Protein AF-U3A7B9-F1 (afdb_monomer_lite)

Secondary structure (DSSP, 8-state):
--SSSTTSSS---PPPPPPHHHHHHTT---SSSSHHHHHHHHHHHHHHHHHHHHHHHHHHHHHHHS-HHHHHHHHHTS-HHHHHHHHHHHHHHHT-HHHHHHHHHHHHHHHHHHHHHHHHHHHHHHHHTSPP-PPPTT--

Radius of gyration: 29.09 Å; chains: 1; bounding box: 86×38×89 Å

Structure (mmCIF, N/CA/C/O backbone):
data_AF-U3A7B9-F1
#
_entry.id   AF-U3A7B9-F1
#
loop_
_atom_site.group_PDB
_atom_site.id
_atom_site.type_symbol
_atom_site.label_atom_id
_atom_site.label_alt_id
_atom_site.label_comp_id
_atom_site.label_asym_id
_atom_site.label_entity_id
_atom_site.label_seq_id
_atom_site.pdbx_PDB_ins_code
_atom_site.Cartn_x
_atom_site.Cartn_y
_atom_site.Cartn_z
_atom_site.occupancy
_atom_site.B_iso_or_equiv
_atom_site.auth_seq_id
_atom_site.auth_comp_id
_atom_site.auth_asym_id
_atom_site.auth_atom_id
_atom_site.pdbx_PDB_model_num
ATOM 1 N N . MET A 1 1 ? 56.466 0.259 -16.975 1.00 48.75 1 MET A N 1
ATOM 2 C CA . MET A 1 1 ? 55.718 -0.935 -16.515 1.00 48.75 1 MET A CA 1
ATOM 3 C C . MET A 1 1 ? 54.436 -0.608 -15.716 1.00 48.75 1 MET A C 1
ATOM 5 O O . MET A 1 1 ? 54.009 -1.424 -14.917 1.00 48.75 1 MET A O 1
ATOM 9 N N . VAL A 1 2 ? 53.765 0.542 -15.940 1.00 52.97 2 VAL A N 1
ATOM 10 C CA . VAL A 1 2 ? 52.591 0.974 -15.125 1.00 52.97 2 VAL A CA 1
ATOM 11 C C . VAL A 1 2 ? 51.292 1.151 -15.944 1.00 52.97 2 VAL A C 1
ATOM 13 O O . VAL A 1 2 ? 50.208 1.288 -15.389 1.00 52.97 2 VAL A O 1
ATOM 16 N N . LYS A 1 3 ? 51.333 1.052 -17.282 1.00 48.12 3 LYS A N 1
ATOM 17 C CA . LYS A 1 3 ? 50.125 1.150 -18.136 1.00 48.12 3 LYS A CA 1
ATOM 18 C C . LYS A 1 3 ? 49.358 -0.172 -18.322 1.00 48.12 3 LYS A C 1
ATOM 20 O O . LYS A 1 3 ? 48.227 -0.144 -18.798 1.00 48.12 3 LYS A O 1
ATOM 25 N N . ALA A 1 4 ? 49.931 -1.312 -17.928 1.00 54.56 4 ALA A N 1
ATOM 26 C CA . ALA A 1 4 ? 49.379 -2.636 -18.236 1.00 54.56 4 ALA A CA 1
ATOM 27 C C . ALA A 1 4 ? 48.332 -3.155 -17.228 1.00 54.56 4 ALA A C 1
ATOM 29 O O . ALA A 1 4 ? 47.539 -4.024 -17.571 1.00 54.56 4 ALA A O 1
ATOM 30 N N . VAL A 1 5 ? 48.259 -2.598 -16.014 1.00 51.75 5 VAL A N 1
ATOM 31 C CA . VAL A 1 5 ? 47.359 -3.111 -14.955 1.00 51.75 5 VAL A CA 1
ATOM 32 C C . VAL A 1 5 ? 45.990 -2.409 -14.947 1.00 51.75 5 VAL A C 1
ATOM 34 O O . VAL A 1 5 ? 45.021 -2.912 -14.386 1.00 51.75 5 VAL A O 1
ATOM 37 N N . ARG A 1 6 ? 45.837 -1.278 -15.649 1.00 50.41 6 ARG A N 1
ATOM 38 C CA . ARG A 1 6 ? 44.606 -0.462 -15.604 1.00 50.41 6 ARG A CA 1
ATOM 39 C C . ARG A 1 6 ? 43.531 -0.828 -16.639 1.00 50.41 6 ARG A C 1
ATOM 41 O O . ARG A 1 6 ? 42.503 -0.160 -16.697 1.00 50.41 6 ARG A O 1
ATOM 48 N N . LYS A 1 7 ? 43.740 -1.870 -17.456 1.00 48.59 7 LYS A N 1
ATOM 49 C CA . LYS A 1 7 ? 42.860 -2.219 -18.594 1.00 48.59 7 LYS A CA 1
ATOM 50 C C . LYS A 1 7 ? 42.188 -3.597 -18.498 1.00 48.59 7 LYS A C 1
ATOM 52 O O . LYS A 1 7 ? 41.691 -4.088 -19.504 1.00 48.59 7 LYS A O 1
ATOM 57 N N . SER A 1 8 ? 42.165 -4.226 -17.321 1.00 49.00 8 SER A N 1
ATOM 58 C CA . SER A 1 8 ? 41.583 -5.573 -17.139 1.00 49.00 8 SER A CA 1
ATOM 59 C C . SER A 1 8 ? 40.205 -5.579 -16.447 1.00 49.00 8 SER A C 1
ATOM 61 O O . SER A 1 8 ? 39.467 -6.556 -16.539 1.00 49.00 8 SER A O 1
ATOM 63 N N . LEU A 1 9 ? 39.772 -4.458 -15.856 1.00 57.19 9 LEU A N 1
ATOM 64 C CA . LEU A 1 9 ? 38.501 -4.386 -15.113 1.00 57.19 9 LEU A CA 1
ATOM 65 C C . LEU A 1 9 ? 37.299 -3.882 -15.931 1.00 57.19 9 LEU A C 1
ATOM 67 O O . LEU A 1 9 ? 36.210 -3.694 -15.391 1.00 57.19 9 LEU A O 1
ATOM 71 N N . ILE A 1 10 ? 37.458 -3.672 -17.240 1.00 57.16 10 ILE A N 1
ATOM 72 C CA . ILE A 1 10 ? 36.414 -3.092 -18.090 1.00 57.16 10 ILE A CA 1
ATOM 73 C C . ILE A 1 10 ? 35.920 -4.142 -19.090 1.00 57.16 10 ILE A C 1
ATOM 75 O O . ILE A 1 10 ? 36.644 -4.542 -19.995 1.00 57.16 10 ILE A O 1
ATOM 79 N N . ARG A 1 11 ? 34.634 -4.497 -18.935 1.00 55.75 11 ARG A N 1
ATOM 80 C CA . ARG A 1 11 ? 33.781 -5.388 -19.755 1.00 55.75 11 ARG A CA 1
ATOM 81 C C . ARG A 1 11 ? 33.702 -6.851 -19.314 1.00 55.75 11 ARG A C 1
ATOM 83 O O . ARG A 1 11 ? 33.968 -7.771 -20.083 1.00 55.75 11 ARG A O 1
ATOM 90 N N . LYS A 1 12 ? 33.070 -7.074 -18.157 1.00 57.44 12 LYS A N 1
ATOM 91 C CA . LYS A 1 12 ? 32.181 -8.236 -18.002 1.00 57.44 12 LYS A CA 1
ATOM 92 C C . LYS A 1 12 ? 31.071 -8.089 -19.054 1.00 57.44 12 LYS A C 1
ATOM 94 O O . LYS A 1 12 ? 30.110 -7.353 -18.840 1.00 57.44 12 LYS A O 1
ATOM 99 N N . ARG A 1 13 ? 31.259 -8.683 -20.241 1.00 57.81 13 ARG A N 1
ATOM 100 C CA . ARG A 1 13 ? 30.262 -8.719 -21.322 1.00 57.81 13 ARG A CA 1
ATOM 101 C C . ARG A 1 13 ? 28.970 -9.294 -20.738 1.00 57.81 13 ARG A C 1
ATOM 103 O O . ARG A 1 13 ? 28.869 -10.501 -20.529 1.00 57.81 13 ARG A O 1
ATOM 110 N N . ARG A 1 14 ? 27.991 -8.437 -20.433 1.00 63.81 14 ARG A N 1
ATOM 111 C CA . ARG A 1 14 ? 26.618 -8.890 -20.198 1.00 63.81 14 ARG A CA 1
ATOM 112 C C . ARG A 1 14 ? 26.200 -9.577 -21.494 1.00 63.81 14 ARG A C 1
ATOM 114 O O . ARG A 1 14 ? 26.253 -8.953 -22.552 1.00 63.81 14 ARG A O 1
ATOM 121 N N . LYS A 1 15 ? 25.909 -10.879 -21.431 1.00 65.25 15 LYS A N 1
ATOM 122 C CA . LYS A 1 15 ? 25.397 -11.612 -22.593 1.00 65.25 15 LYS A CA 1
ATOM 123 C C . LYS A 1 15 ? 24.145 -10.865 -23.081 1.00 65.25 15 LYS A C 1
ATOM 125 O O . LYS A 1 15 ? 23.364 -10.437 -22.226 1.00 65.25 15 LYS A O 1
ATOM 130 N N . PRO A 1 16 ? 23.984 -10.647 -24.397 1.00 66.75 16 PRO A N 1
ATOM 131 C CA . PRO A 1 16 ? 22.795 -9.985 -24.913 1.00 66.75 16 PRO A CA 1
ATOM 132 C C . PRO A 1 16 ? 21.546 -10.755 -24.456 1.00 66.75 16 PRO A C 1
ATOM 134 O O . PRO A 1 16 ? 21.627 -11.977 -24.274 1.00 66.75 16 PRO A O 1
ATOM 137 N N . PRO A 1 17 ? 20.424 -10.056 -24.210 1.00 67.62 17 PRO A N 1
ATOM 138 C CA . PRO A 1 17 ? 19.197 -10.702 -23.770 1.00 67.62 17 PRO A CA 1
ATOM 139 C C . PRO A 1 17 ? 18.822 -11.820 -24.756 1.00 67.62 17 PRO A C 1
ATOM 141 O O . PRO A 1 17 ? 18.973 -11.636 -25.969 1.00 67.62 17 PRO A O 1
ATOM 144 N N . PRO A 1 18 ? 18.393 -12.993 -24.257 1.00 68.75 18 PRO A N 1
ATOM 145 C CA . PRO A 1 18 ? 17.996 -14.093 -25.122 1.00 68.75 18 PRO A CA 1
ATOM 146 C C . PRO A 1 18 ? 16.869 -13.627 -26.042 1.00 68.75 18 PRO A C 1
ATOM 148 O O . PRO A 1 18 ? 15.937 -12.948 -25.611 1.00 68.75 18 PRO A O 1
ATOM 151 N N . THR A 1 19 ? 16.955 -13.991 -27.317 1.00 71.81 19 THR A N 1
ATOM 152 C CA . THR A 1 19 ? 15.894 -13.683 -28.278 1.00 71.81 19 THR A CA 1
ATOM 153 C C . THR A 1 19 ? 14.605 -14.413 -27.903 1.00 71.81 19 THR A C 1
ATOM 155 O O . THR A 1 19 ? 14.643 -15.473 -27.276 1.00 71.81 19 THR A O 1
ATOM 158 N N . ALA A 1 20 ? 13.460 -13.884 -28.337 1.00 65.38 20 ALA A N 1
ATOM 159 C CA . ALA A 1 20 ? 12.133 -14.487 -28.165 1.00 65.38 20 ALA A CA 1
ATOM 160 C C . ALA A 1 20 ? 12.120 -16.008 -28.416 1.00 65.38 20 ALA A C 1
ATOM 162 O O . ALA A 1 20 ? 11.623 -16.797 -27.615 1.00 65.38 20 ALA A O 1
ATOM 163 N N . ARG A 1 21 ? 12.781 -16.434 -29.498 1.00 63.16 21 ARG A N 1
ATOM 164 C CA . ARG A 1 21 ? 12.911 -17.841 -29.899 1.00 63.16 21 ARG A CA 1
ATOM 165 C C . ARG A 1 21 ? 13.736 -18.681 -28.912 1.00 63.16 21 ARG A C 1
ATOM 167 O O . ARG A 1 21 ? 13.453 -19.860 -28.732 1.00 63.16 21 ARG A O 1
ATOM 174 N N . GLN A 1 22 ? 14.753 -18.101 -28.274 1.00 68.44 22 GLN A N 1
ATOM 175 C CA . GLN A 1 22 ? 15.571 -18.766 -27.249 1.00 68.44 22 GLN A CA 1
ATOM 176 C C . GLN A 1 22 ? 14.855 -18.839 -25.894 1.00 68.44 22 GLN A C 1
ATOM 178 O O . GLN A 1 22 ? 15.016 -19.830 -25.185 1.00 68.44 22 GLN A O 1
ATOM 183 N N . ALA A 1 23 ? 14.061 -17.822 -25.547 1.00 66.06 23 ALA A N 1
ATOM 184 C CA . ALA 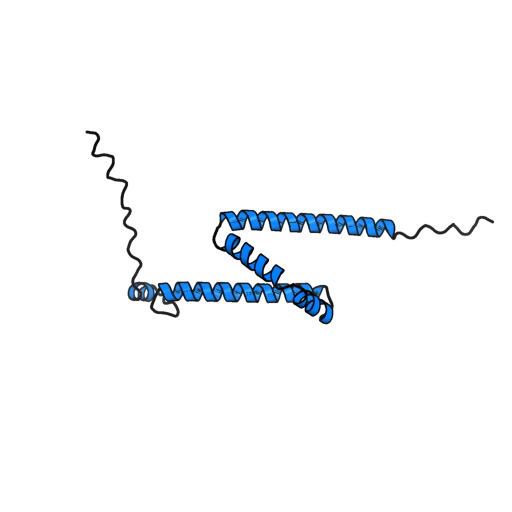A 1 23 ? 13.206 -17.836 -24.359 1.00 66.06 23 ALA A CA 1
ATOM 185 C C . ALA A 1 23 ? 12.094 -18.894 -24.486 1.00 66.06 23 ALA A C 1
ATOM 187 O O . ALA A 1 23 ? 11.924 -19.714 -23.583 1.00 66.06 23 ALA A O 1
ATOM 188 N N . ALA A 1 24 ? 11.447 -18.969 -25.655 1.00 61.88 24 ALA A N 1
ATOM 189 C CA . ALA A 1 24 ? 10.452 -19.993 -25.972 1.00 61.88 24 ALA A CA 1
ATOM 190 C C . ALA A 1 24 ? 11.035 -21.419 -25.924 1.00 61.88 24 ALA A C 1
ATOM 192 O O . ALA A 1 24 ? 10.429 -22.309 -25.336 1.00 61.88 24 ALA A O 1
ATOM 193 N N . LYS A 1 25 ? 12.255 -21.640 -26.445 1.00 63.03 25 LYS A N 1
ATOM 194 C CA . LYS A 1 25 ? 12.956 -22.939 -26.341 1.00 63.03 25 LYS A CA 1
ATOM 195 C C . LYS A 1 25 ? 13.267 -23.368 -24.902 1.00 63.03 25 LYS A C 1
ATOM 197 O O . LYS A 1 25 ? 13.434 -24.555 -24.655 1.00 63.03 25 LYS A O 1
ATOM 202 N N . LYS A 1 26 ? 13.365 -22.424 -23.963 1.00 66.25 26 LYS A N 1
ATOM 203 C CA . LYS A 1 26 ? 13.550 -22.697 -22.529 1.00 66.25 26 LYS A CA 1
ATOM 204 C C . LYS A 1 26 ? 12.226 -22.883 -21.776 1.00 66.25 26 LYS A C 1
ATOM 206 O O . LYS A 1 26 ? 12.248 -22.954 -20.553 1.00 66.25 26 LYS A O 1
ATOM 211 N N . GLY A 1 27 ? 11.091 -22.926 -22.480 1.00 58.06 27 GLY A N 1
ATOM 212 C CA . GLY A 1 27 ? 9.761 -23.054 -21.877 1.00 58.06 27 GLY A CA 1
ATOM 213 C C . GLY A 1 27 ? 9.250 -21.773 -21.211 1.00 58.06 27 GLY A C 1
ATOM 214 O O . GLY A 1 27 ? 8.203 -21.793 -20.577 1.00 58.06 27 GLY A O 1
ATOM 215 N N . ILE A 1 28 ? 9.958 -20.649 -21.361 1.00 58.72 28 ILE A N 1
ATOM 216 C CA . ILE A 1 28 ? 9.565 -19.349 -20.806 1.00 58.72 28 ILE A CA 1
ATOM 217 C C . ILE A 1 28 ? 8.928 -18.540 -21.940 1.00 58.72 28 ILE A C 1
ATOM 219 O O . ILE A 1 28 ? 9.468 -17.533 -22.399 1.00 58.72 28 ILE A O 1
ATOM 223 N N . ALA A 1 29 ? 7.812 -19.039 -22.466 1.00 59.94 29 ALA A N 1
ATOM 224 C CA . ALA A 1 29 ? 6.965 -18.263 -23.359 1.00 59.94 29 ALA A CA 1
ATOM 225 C C . ALA A 1 29 ? 5.947 -17.516 -22.492 1.00 59.94 29 ALA A C 1
ATOM 227 O O . ALA A 1 29 ? 5.081 -18.127 -21.872 1.00 59.94 29 ALA A O 1
ATOM 228 N N . GLY A 1 30 ? 6.093 -16.195 -22.396 1.00 70.38 30 GLY A N 1
ATOM 229 C CA . GLY A 1 30 ? 5.020 -15.356 -21.879 1.00 70.38 30 GLY A CA 1
ATOM 230 C C . GLY A 1 30 ? 3.898 -15.206 -22.917 1.00 70.38 30 GLY A C 1
ATOM 231 O O . GLY A 1 30 ? 4.046 -15.650 -24.055 1.00 70.38 30 GLY A O 1
ATOM 232 N N . PRO A 1 31 ? 2.778 -14.574 -22.545 1.00 77.75 31 PRO A N 1
ATOM 233 C CA . PRO A 1 31 ? 1.623 -14.356 -23.427 1.00 77.75 31 PRO A CA 1
ATOM 234 C C . PRO A 1 31 ? 1.950 -13.621 -24.742 1.00 77.75 31 PRO A C 1
ATOM 236 O O . PRO A 1 31 ? 1.215 -13.766 -25.712 1.00 77.75 31 PRO A O 1
ATOM 239 N N . SER A 1 32 ? 3.045 -12.856 -24.797 1.00 77.19 32 SER A N 1
ATOM 240 C CA . SER A 1 32 ? 3.603 -12.277 -26.022 1.00 77.19 32 SER A CA 1
ATOM 241 C C . SER A 1 32 ? 4.942 -12.925 -26.380 1.00 77.19 32 SER A C 1
ATOM 243 O O . SER A 1 32 ? 5.738 -13.302 -25.518 1.00 77.19 32 SER A O 1
ATOM 245 N N . THR A 1 33 ? 5.239 -13.009 -27.675 1.00 77.69 33 THR A N 1
ATOM 246 C CA . THR A 1 33 ? 6.558 -13.431 -28.162 1.00 77.69 33 THR A CA 1
ATOM 247 C C . THR A 1 33 ? 7.645 -12.404 -27.856 1.00 77.69 33 THR A C 1
ATOM 249 O O . THR A 1 33 ? 8.818 -12.761 -27.804 1.00 77.69 33 THR A O 1
ATOM 252 N N . ASP A 1 34 ? 7.286 -11.137 -27.645 1.00 79.38 34 ASP A N 1
ATOM 253 C CA . ASP A 1 34 ? 8.242 -10.099 -27.276 1.00 79.38 34 ASP A CA 1
ATOM 254 C C . ASP A 1 34 ? 8.485 -10.077 -25.750 1.00 79.38 34 ASP A C 1
ATOM 256 O O . ASP A 1 34 ? 7.549 -9.851 -24.971 1.00 79.38 34 ASP A O 1
ATOM 260 N N . PRO A 1 35 ? 9.736 -10.279 -25.286 1.00 79.12 35 PRO A N 1
ATOM 261 C CA . PRO A 1 35 ? 10.061 -10.229 -23.865 1.00 79.12 35 PRO A CA 1
ATOM 262 C C . PRO A 1 35 ? 9.764 -8.870 -23.217 1.00 79.12 35 PRO A C 1
ATOM 264 O O . PRO A 1 35 ? 9.388 -8.847 -22.045 1.00 79.12 35 PRO A O 1
ATOM 267 N N . ALA A 1 36 ? 9.897 -7.748 -23.935 1.00 79.56 36 ALA A N 1
ATOM 268 C CA . ALA A 1 36 ? 9.604 -6.430 -23.367 1.00 79.56 36 ALA A CA 1
ATOM 269 C C . ALA A 1 36 ? 8.101 -6.267 -23.084 1.00 79.56 36 ALA A C 1
ATOM 271 O O . ALA A 1 36 ? 7.710 -5.828 -22.000 1.00 79.56 36 ALA A O 1
ATOM 272 N N . THR A 1 37 ? 7.261 -6.717 -24.016 1.00 82.50 37 THR A N 1
ATOM 273 C CA . THR A 1 37 ? 5.802 -6.753 -23.859 1.00 82.50 37 THR A CA 1
ATOM 274 C C . THR A 1 37 ? 5.363 -7.645 -22.694 1.00 82.50 37 THR A C 1
ATOM 276 O O . THR A 1 37 ? 4.480 -7.260 -21.930 1.00 82.50 37 THR A O 1
ATOM 279 N N . ASN A 1 38 ? 6.002 -8.802 -22.492 1.00 81.19 38 ASN A N 1
ATOM 280 C CA . ASN A 1 38 ? 5.705 -9.666 -21.343 1.00 81.19 38 ASN A CA 1
ATOM 281 C C . ASN A 1 38 ? 5.973 -8.968 -20.009 1.00 81.19 38 ASN A C 1
ATOM 283 O O . ASN A 1 38 ? 5.146 -9.047 -19.106 1.00 81.19 38 ASN A O 1
ATOM 287 N N . LEU A 1 39 ? 7.093 -8.249 -19.895 1.00 82.88 39 LEU A N 1
ATOM 288 C CA . LEU A 1 39 ? 7.411 -7.492 -18.684 1.00 82.88 39 LEU A CA 1
ATOM 289 C C . LEU A 1 39 ? 6.381 -6.388 -18.426 1.00 82.88 39 LEU A C 1
ATOM 291 O O . LEU A 1 39 ? 5.891 -6.259 -17.304 1.00 82.88 39 LEU A O 1
ATOM 295 N N . LEU A 1 40 ? 5.997 -5.648 -19.467 1.00 84.75 40 LEU A N 1
ATOM 296 C CA . LEU A 1 40 ? 4.960 -4.622 -19.375 1.00 84.75 40 LEU A CA 1
ATOM 297 C C . LEU A 1 40 ? 3.620 -5.214 -18.926 1.00 84.75 40 LEU A C 1
ATOM 299 O O . LEU A 1 40 ? 2.990 -4.690 -18.008 1.00 84.75 40 LEU A O 1
ATOM 303 N N . LEU A 1 41 ? 3.206 -6.333 -19.519 1.00 79.69 41 LEU A N 1
ATOM 304 C CA . LEU A 1 41 ? 1.956 -6.986 -19.154 1.00 79.69 41 LEU A CA 1
ATOM 305 C C . LEU A 1 41 ? 1.994 -7.497 -17.711 1.00 79.69 41 LEU A C 1
ATOM 307 O O . LEU A 1 41 ? 1.035 -7.292 -16.970 1.00 79.69 41 LEU A O 1
ATOM 311 N N . THR A 1 42 ? 3.107 -8.094 -17.277 1.00 86.06 42 THR A N 1
ATOM 312 C CA . THR A 1 42 ? 3.255 -8.531 -15.882 1.00 86.06 42 THR A CA 1
ATOM 313 C C . THR 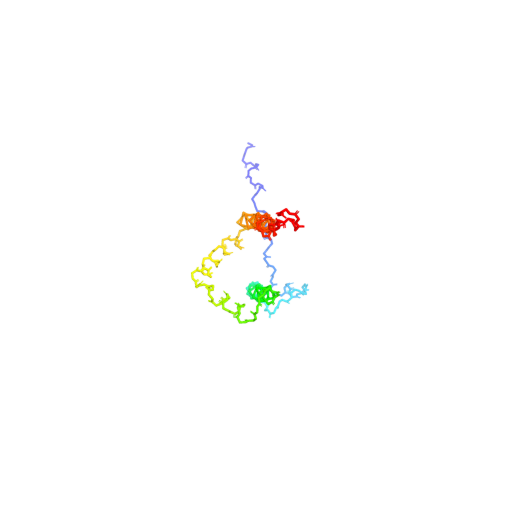A 1 42 ? 3.194 -7.366 -14.896 1.00 86.06 42 THR A C 1
ATOM 315 O O . THR A 1 42 ? 2.522 -7.487 -13.877 1.00 86.06 42 THR A O 1
ATOM 318 N N . ASP A 1 43 ? 3.810 -6.218 -15.198 1.00 84.56 43 ASP A N 1
ATOM 319 C CA . ASP A 1 43 ? 3.741 -5.025 -14.341 1.00 84.56 43 ASP A CA 1
ATOM 320 C C . ASP A 1 43 ? 2.306 -4.480 -14.254 1.00 84.56 43 ASP A C 1
ATOM 322 O O . ASP A 1 43 ? 1.823 -4.168 -13.165 1.00 84.56 43 ASP A O 1
ATOM 326 N N . ILE A 1 44 ? 1.576 -4.442 -15.373 1.00 84.00 44 ILE A N 1
ATOM 327 C CA . ILE A 1 44 ? 0.162 -4.034 -15.389 1.00 84.00 44 ILE A CA 1
ATOM 328 C C . ILE A 1 44 ? -0.691 -4.986 -14.548 1.00 84.00 44 ILE A C 1
ATOM 330 O O . ILE A 1 44 ? -1.475 -4.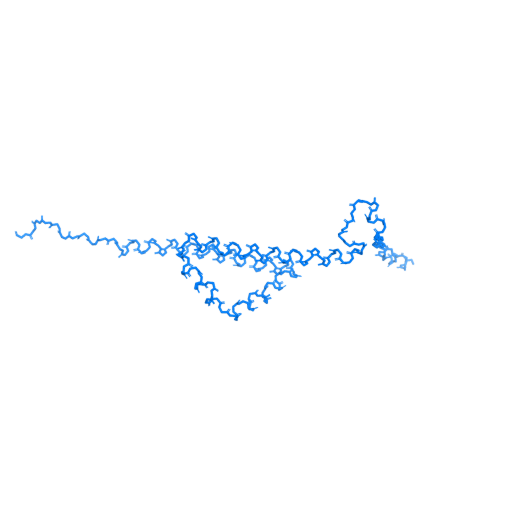528 -13.714 1.00 84.00 44 ILE A O 1
ATOM 334 N N . VAL A 1 45 ? -0.520 -6.297 -14.727 1.00 88.50 45 VAL A N 1
ATOM 335 C CA . VAL A 1 45 ? -1.254 -7.314 -13.964 1.00 88.50 45 VAL A CA 1
ATOM 336 C C . VAL A 1 45 ? -0.956 -7.186 -12.472 1.00 88.50 45 VAL A C 1
ATOM 338 O O . VAL A 1 45 ? -1.886 -7.149 -11.669 1.00 88.50 45 VAL A O 1
ATOM 341 N N . LEU A 1 46 ? 0.313 -7.045 -12.085 1.00 86.44 46 LEU A N 1
ATOM 342 C CA . LEU A 1 46 ? 0.713 -6.885 -10.686 1.00 86.44 46 LEU A CA 1
ATOM 343 C C . LEU A 1 46 ? 0.129 -5.612 -10.062 1.00 86.44 46 LEU A C 1
ATOM 345 O O . LEU A 1 46 ? -0.362 -5.643 -8.928 1.00 86.44 46 LEU A O 1
ATOM 349 N N . ARG A 1 47 ? 0.116 -4.496 -10.801 1.00 82.31 47 ARG A N 1
ATOM 350 C CA . ARG A 1 47 ? -0.520 -3.249 -10.348 1.00 82.31 47 ARG A CA 1
ATOM 351 C C . ARG A 1 47 ? -2.027 -3.412 -10.190 1.00 82.31 47 ARG A C 1
ATOM 353 O O . ARG A 1 47 ? -2.566 -3.014 -9.158 1.00 82.31 47 ARG A O 1
ATOM 360 N N . GLY A 1 48 ? -2.693 -4.030 -11.163 1.00 86.06 48 GLY A N 1
ATOM 361 C CA . GLY A 1 48 ? -4.126 -4.315 -11.105 1.00 86.06 48 GLY A CA 1
ATOM 362 C C . GLY A 1 48 ? -4.488 -5.205 -9.915 1.00 86.06 48 GLY A C 1
ATOM 363 O O . GLY A 1 48 ? -5.357 -4.854 -9.117 1.00 86.06 48 GLY A O 1
ATOM 364 N N . ALA A 1 49 ? -3.756 -6.306 -9.733 1.00 87.12 49 ALA A N 1
ATOM 365 C CA . ALA A 1 49 ? -3.947 -7.238 -8.627 1.00 87.12 49 ALA A CA 1
ATOM 366 C C . ALA A 1 49 ? -3.782 -6.552 -7.264 1.00 87.12 49 ALA A C 1
ATOM 368 O O . ALA A 1 49 ? -4.613 -6.728 -6.375 1.00 87.12 49 ALA A O 1
ATOM 369 N N . THR A 1 50 ? -2.760 -5.706 -7.112 1.00 85.25 50 THR A N 1
ATOM 370 C CA . THR A 1 50 ? -2.508 -4.972 -5.862 1.00 85.25 50 THR A CA 1
ATOM 371 C C . THR A 1 50 ? -3.643 -4.001 -5.528 1.00 85.25 50 THR A C 1
ATOM 373 O O . THR A 1 50 ? -4.070 -3.915 -4.375 1.00 85.25 50 THR A O 1
ATOM 376 N N . VAL A 1 51 ? -4.163 -3.274 -6.524 1.00 85.12 51 VAL A N 1
ATOM 377 C CA . VAL A 1 51 ? -5.289 -2.346 -6.327 1.00 85.12 51 VAL A CA 1
ATOM 378 C C . VAL A 1 51 ? -6.547 -3.104 -5.907 1.00 85.12 51 VAL A C 1
ATOM 380 O O . VAL A 1 51 ? -7.193 -2.711 -4.934 1.00 85.12 51 VAL A O 1
ATOM 383 N N . MET A 1 52 ? -6.859 -4.218 -6.574 1.00 85.94 52 MET A N 1
ATOM 384 C CA . MET A 1 52 ? -8.010 -5.050 -6.218 1.00 85.94 52 MET A CA 1
ATOM 385 C C . MET A 1 52 ? -7.877 -5.643 -4.813 1.00 85.94 52 MET A C 1
ATOM 387 O O . MET A 1 52 ? -8.806 -5.535 -4.013 1.00 85.94 52 MET A O 1
ATOM 391 N N . ALA A 1 53 ? -6.709 -6.193 -4.473 1.00 89.81 53 ALA A N 1
ATOM 392 C CA . ALA A 1 53 ? -6.441 -6.741 -3.146 1.00 89.81 53 ALA A CA 1
ATOM 393 C C . ALA A 1 53 ? -6.628 -5.684 -2.050 1.00 89.81 53 ALA A C 1
ATOM 395 O O . ALA A 1 53 ? -7.277 -5.940 -1.036 1.00 89.81 53 ALA A O 1
ATOM 396 N N . ARG A 1 54 ? -6.131 -4.460 -2.273 1.00 86.25 54 ARG A N 1
ATOM 397 C CA . ARG A 1 54 ? -6.337 -3.343 -1.346 1.00 86.25 54 ARG A CA 1
ATOM 398 C C . ARG A 1 54 ? -7.820 -3.045 -1.138 1.00 86.25 54 ARG A C 1
ATOM 400 O O . ARG A 1 54 ? -8.238 -2.886 0.004 1.00 86.25 54 ARG A O 1
ATOM 407 N N . MET A 1 55 ? -8.601 -2.951 -2.213 1.00 84.88 55 MET A N 1
ATOM 408 C CA . MET A 1 55 ? -10.038 -2.668 -2.119 1.00 84.88 55 MET A CA 1
ATOM 409 C C . MET A 1 55 ? -10.781 -3.774 -1.365 1.00 84.88 55 MET A C 1
ATOM 411 O O . MET A 1 55 ? -11.608 -3.475 -0.505 1.00 84.88 55 MET A O 1
ATOM 415 N N . ALA A 1 56 ? -10.440 -5.038 -1.627 1.00 86.12 56 ALA A N 1
ATOM 416 C CA . ALA A 1 56 ? -11.016 -6.182 -0.930 1.00 86.12 56 ALA A CA 1
ATOM 417 C C . ALA A 1 56 ? -10.699 -6.155 0.575 1.00 86.12 56 ALA A C 1
ATOM 419 O O . ALA A 1 56 ? -11.602 -6.314 1.395 1.00 86.12 56 ALA A O 1
ATOM 420 N N . ILE A 1 57 ? -9.443 -5.883 0.948 1.00 90.12 57 ILE A N 1
ATOM 421 C CA . ILE A 1 57 ? -9.022 -5.770 2.353 1.00 90.12 57 ILE A CA 1
ATOM 422 C C . ILE A 1 57 ? -9.714 -4.587 3.041 1.00 90.12 57 ILE A C 1
ATOM 424 O O . ILE A 1 57 ? -10.194 -4.732 4.164 1.00 90.12 57 ILE A O 1
ATOM 428 N N . GLU A 1 58 ? -9.788 -3.424 2.384 1.00 83.75 58 GLU A N 1
ATOM 429 C CA . GLU A 1 58 ? -10.478 -2.247 2.928 1.00 83.75 58 GLU A CA 1
ATOM 430 C C . GLU A 1 58 ? -11.955 -2.559 3.205 1.00 83.75 58 GLU A C 1
ATOM 432 O O . GLU A 1 58 ? -12.446 -2.275 4.298 1.00 83.75 58 GLU A O 1
ATOM 437 N N . GLN A 1 59 ? -12.645 -3.201 2.261 1.00 82.81 59 GLN A N 1
ATOM 438 C CA . GLN A 1 59 ? -14.050 -3.553 2.431 1.00 82.81 59 GLN A CA 1
ATOM 439 C C . GLN A 1 59 ? -14.253 -4.626 3.511 1.00 82.81 59 GLN A C 1
ATOM 441 O O . GLN A 1 59 ? -15.160 -4.494 4.329 1.00 82.81 59 GLN A O 1
ATOM 446 N N . ALA A 1 60 ? -13.397 -5.651 3.563 1.00 85.56 60 ALA A N 1
ATOM 447 C CA . ALA A 1 60 ? -13.467 -6.706 4.573 1.00 85.56 60 ALA A CA 1
ATOM 448 C C . ALA A 1 60 ? -13.273 -6.157 5.997 1.00 85.56 60 ALA A C 1
ATOM 450 O O . ALA A 1 60 ? -14.058 -6.463 6.894 1.00 85.56 60 ALA A O 1
ATOM 451 N N . LEU A 1 61 ? -12.272 -5.292 6.201 1.00 86.12 61 LEU A N 1
ATOM 452 C CA . LEU A 1 61 ? -12.004 -4.677 7.504 1.00 86.12 61 LEU A CA 1
ATOM 453 C C . LEU A 1 61 ? -13.127 -3.740 7.956 1.00 86.12 61 LEU A C 1
ATOM 455 O O . LEU A 1 61 ? -13.443 -3.694 9.146 1.00 86.12 61 LEU A O 1
ATOM 459 N N . LEU A 1 62 ? -13.720 -2.982 7.029 1.00 85.44 62 LEU A N 1
ATOM 460 C CA . LEU A 1 62 ? -14.824 -2.082 7.355 1.00 85.44 62 LEU A CA 1
ATOM 461 C C . LEU A 1 62 ? -16.107 -2.853 7.660 1.00 85.44 62 LEU A C 1
ATOM 463 O O . LEU A 1 62 ? -16.764 -2.534 8.645 1.00 85.44 62 LEU A O 1
ATOM 467 N N . ASN A 1 63 ? -16.420 -3.892 6.885 1.00 81.88 63 ASN A N 1
ATOM 468 C CA . ASN A 1 63 ? -17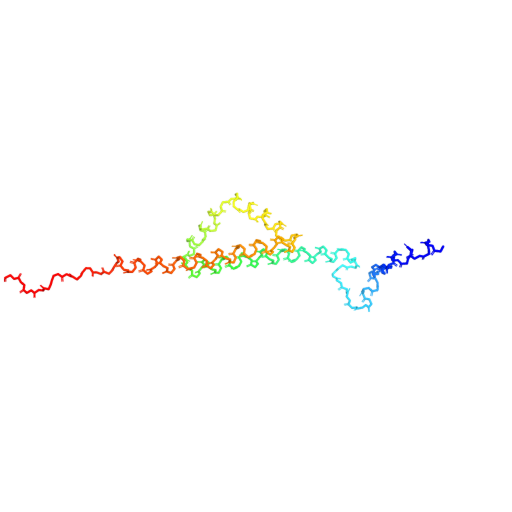.603 -4.723 7.110 1.00 81.88 63 ASN A CA 1
ATOM 469 C C . ASN A 1 63 ? -17.543 -5.496 8.442 1.00 81.88 63 ASN A C 1
ATOM 471 O O . ASN A 1 63 ? -18.585 -5.791 9.012 1.00 81.88 63 ASN A O 1
ATOM 475 N N . GLN A 1 64 ? -16.350 -5.817 8.959 1.00 86.56 64 GLN A N 1
ATOM 476 C CA . GLN A 1 64 ? -16.210 -6.488 10.259 1.00 86.56 64 GLN A CA 1
ATOM 477 C C . GLN A 1 64 ? -16.531 -5.564 11.449 1.00 86.56 64 GLN A C 1
ATOM 479 O O . GLN A 1 64 ? -16.873 -6.043 12.527 1.00 86.56 64 GLN A O 1
ATOM 484 N N . ARG A 1 65 ? -16.356 -4.245 11.294 1.00 83.06 65 ARG A N 1
ATOM 485 C CA . ARG A 1 65 ? -16.403 -3.281 12.411 1.00 83.06 65 ARG A CA 1
ATOM 486 C C . ARG A 1 65 ? -17.529 -2.261 12.323 1.00 83.06 65 ARG A C 1
ATOM 488 O O . ARG A 1 65 ? -17.795 -1.588 13.313 1.00 83.06 65 ARG A O 1
ATOM 495 N N . TYR A 1 66 ? -18.134 -2.102 11.153 1.00 83.88 66 TYR A N 1
ATOM 496 C CA . TYR A 1 66 ? -19.126 -1.074 10.881 1.00 83.88 66 TYR A CA 1
ATOM 497 C C . TYR A 1 66 ? -20.265 -1.641 10.048 1.00 83.88 66 TYR A C 1
ATOM 499 O O . TYR A 1 66 ? -20.048 -2.475 9.168 1.00 83.88 66 TYR A O 1
ATOM 507 N N . ASP A 1 67 ? -21.464 -1.101 10.258 1.00 85.06 67 ASP A N 1
ATOM 508 C CA . ASP A 1 67 ? -22.610 -1.431 9.422 1.00 85.06 67 ASP A CA 1
ATOM 509 C C . ASP A 1 67 ? -22.348 -1.097 7.945 1.00 85.06 67 ASP A C 1
ATOM 511 O O . ASP A 1 67 ? -21.660 -0.112 7.641 1.00 85.06 67 ASP A O 1
ATOM 515 N N . PRO A 1 68 ? -22.959 -1.831 6.998 1.00 79.56 68 PRO A N 1
ATOM 516 C CA . PRO A 1 68 ? -22.703 -1.667 5.566 1.00 79.56 68 PRO A CA 1
ATOM 517 C C . PRO A 1 68 ? -22.905 -0.231 5.053 1.00 79.56 68 PRO A C 1
ATOM 519 O O . PRO A 1 68 ? -22.189 0.227 4.159 1.00 79.56 68 PRO A O 1
ATOM 522 N N . LYS A 1 69 ? -23.867 0.507 5.627 1.00 82.00 69 LYS A N 1
ATOM 523 C CA . LYS A 1 69 ? -24.139 1.917 5.287 1.00 82.00 69 LYS A CA 1
ATOM 524 C C . LYS A 1 69 ? -23.012 2.840 5.769 1.00 82.00 69 LYS A C 1
ATOM 526 O O . LYS A 1 69 ? -22.551 3.712 5.028 1.00 82.00 69 LYS A O 1
ATOM 531 N N . THR A 1 70 ? -22.511 2.612 6.978 1.00 82.06 70 THR A N 1
ATOM 532 C CA . THR A 1 70 ? -21.404 3.371 7.574 1.00 82.06 70 THR A CA 1
ATOM 533 C C . THR A 1 70 ? -20.082 3.050 6.876 1.00 82.06 70 THR A C 1
ATOM 535 O O . THR A 1 70 ? -19.332 3.957 6.527 1.00 82.06 70 THR A O 1
ATOM 538 N N . ALA A 1 71 ? -19.834 1.782 6.543 1.00 80.38 71 ALA A N 1
ATOM 539 C CA . ALA A 1 71 ? -18.675 1.370 5.754 1.00 80.38 71 ALA A CA 1
ATOM 540 C C . ALA A 1 71 ? -18.623 2.088 4.391 1.00 80.38 71 ALA A C 1
ATOM 542 O O . ALA A 1 71 ? -17.606 2.695 4.044 1.00 80.38 71 ALA A O 1
ATOM 543 N N . LYS A 1 72 ? -19.739 2.107 3.645 1.00 78.06 72 LYS A N 1
ATOM 544 C CA . LYS A 1 72 ? -19.832 2.800 2.346 1.00 78.06 72 LYS A CA 1
ATOM 545 C C . LYS A 1 72 ? -19.579 4.303 2.462 1.00 78.06 72 LYS A C 1
ATOM 547 O O . LYS A 1 72 ? -18.851 4.866 1.647 1.00 78.06 72 LYS A O 1
ATOM 552 N N . THR A 1 73 ? -20.132 4.955 3.483 1.00 80.94 73 THR A N 1
ATOM 553 C CA . THR A 1 73 ? -19.915 6.395 3.690 1.00 80.94 73 THR A CA 1
ATOM 554 C C . THR A 1 73 ? -18.482 6.715 4.108 1.00 80.94 73 THR A C 1
ATOM 556 O O . THR A 1 73 ? -17.947 7.722 3.653 1.00 80.94 73 THR A O 1
ATOM 559 N N . ILE A 1 74 ? -17.813 5.858 4.886 1.00 80.69 74 ILE A N 1
ATOM 560 C CA . ILE A 1 74 ? -16.391 6.020 5.235 1.00 80.69 74 ILE A CA 1
ATOM 561 C C . ILE A 1 74 ? -15.505 5.939 3.982 1.00 80.69 74 ILE A C 1
ATOM 563 O O . ILE A 1 74 ? -14.624 6.783 3.794 1.00 80.69 74 ILE A O 1
ATOM 567 N N . VAL A 1 75 ? -15.751 4.967 3.095 1.00 78.25 75 VAL A N 1
ATOM 568 C CA . VAL A 1 75 ? -15.007 4.835 1.827 1.00 78.25 75 VAL A CA 1
ATOM 569 C C . VAL A 1 75 ? -15.274 6.025 0.898 1.00 78.25 75 VAL A C 1
ATOM 571 O O . VAL A 1 75 ? -14.337 6.568 0.301 1.00 78.25 75 VAL A O 1
ATOM 574 N N . ALA A 1 76 ? -16.532 6.463 0.801 1.00 77.38 76 ALA A N 1
ATOM 575 C CA . ALA A 1 76 ? -16.942 7.586 -0.041 1.00 77.38 76 ALA A CA 1
ATOM 576 C C . ALA A 1 76 ? -16.392 8.934 0.458 1.00 77.38 76 ALA A C 1
ATOM 578 O O . ALA A 1 76 ? -15.903 9.732 -0.337 1.00 77.38 76 ALA A O 1
ATOM 579 N N . LYS A 1 77 ? -16.387 9.166 1.778 1.00 73.62 77 LYS A N 1
ATOM 580 C CA . LYS A 1 77 ? -15.855 10.390 2.406 1.00 73.62 77 LYS A CA 1
ATOM 581 C C . LYS A 1 77 ? -14.333 10.494 2.351 1.00 73.62 77 LYS A C 1
ATOM 583 O O . LYS A 1 77 ? -13.773 11.539 2.685 1.00 73.62 77 LYS A O 1
ATOM 588 N N . ARG A 1 78 ? -13.628 9.437 1.936 1.00 72.69 78 ARG A N 1
ATOM 589 C CA . ARG A 1 78 ? -12.178 9.472 1.725 1.00 72.69 78 ARG A CA 1
ATOM 590 C C . ARG A 1 78 ? -11.877 10.351 0.502 1.00 72.69 78 ARG A C 1
ATOM 592 O O . ARG A 1 78 ? -11.798 9.854 -0.620 1.00 72.69 78 ARG A O 1
ATOM 599 N N . GLY A 1 79 ? -11.747 11.659 0.747 1.00 74.62 79 GLY A N 1
ATOM 600 C CA . GLY A 1 79 ? -11.666 12.705 -0.275 1.00 74.62 79 GLY A CA 1
ATOM 601 C C . GLY A 1 79 ? -10.578 12.483 -1.330 1.00 74.62 79 GLY A C 1
ATOM 602 O O . GLY A 1 79 ? -9.532 11.885 -1.054 1.00 74.62 79 GLY A O 1
ATOM 603 N N . LEU A 1 80 ? -10.824 13.002 -2.538 1.00 71.19 80 LEU A N 1
ATOM 604 C CA . LEU A 1 80 ? -9.938 12.888 -3.706 1.00 71.19 80 LEU A CA 1
ATOM 605 C C . LEU A 1 80 ? -8.489 13.293 -3.402 1.00 71.19 80 LEU A C 1
ATOM 607 O O . LEU A 1 80 ? -7.569 12.563 -3.765 1.00 71.19 80 LEU A O 1
ATOM 611 N N . GLY A 1 81 ? -8.271 14.375 -2.648 1.00 71.69 81 GLY A N 1
ATOM 612 C CA . GLY A 1 81 ? -6.924 14.815 -2.263 1.00 71.69 81 GLY A CA 1
ATOM 613 C C . GLY A 1 81 ? -6.143 13.768 -1.458 1.00 71.69 81 GLY A C 1
ATOM 614 O O . GLY A 1 81 ? -4.956 13.557 -1.691 1.00 71.69 81 GLY A O 1
ATOM 615 N N . LYS A 1 82 ? -6.816 13.015 -0.576 1.00 74.81 82 LYS A N 1
ATOM 616 C CA . LYS A 1 82 ? -6.182 11.944 0.211 1.00 74.81 82 LYS A CA 1
ATOM 617 C C . LYS A 1 82 ? -5.810 10.746 -0.665 1.00 74.81 82 LYS A C 1
ATOM 619 O O . LYS A 1 82 ? -4.798 10.095 -0.412 1.00 74.81 82 LYS A O 1
ATOM 624 N N . ARG A 1 83 ? -6.599 10.475 -1.712 1.00 73.25 83 ARG A N 1
ATOM 625 C CA . ARG A 1 83 ? -6.292 9.450 -2.723 1.00 73.25 83 ARG A CA 1
ATOM 626 C C . ARG A 1 83 ? -5.073 9.857 -3.551 1.00 73.25 83 ARG A C 1
ATOM 628 O O . ARG A 1 83 ? -4.145 9.058 -3.656 1.00 73.25 83 ARG A O 1
ATOM 635 N N . LEU A 1 84 ? -5.023 11.101 -4.029 1.00 75.31 84 LEU A N 1
ATOM 636 C CA . LEU A 1 84 ? -3.898 11.641 -4.802 1.00 75.31 84 LEU A CA 1
ATOM 637 C C . LEU A 1 84 ? -2.597 11.678 -3.994 1.00 75.31 84 LEU A C 1
ATOM 639 O O . LEU A 1 84 ? -1.570 11.189 -4.458 1.00 75.31 84 LEU A O 1
ATOM 643 N N . PHE A 1 85 ? -2.651 12.155 -2.750 1.00 80.56 85 PHE A N 1
ATOM 644 C CA . PHE A 1 85 ? -1.498 12.139 -1.852 1.00 80.56 85 PHE A CA 1
ATOM 645 C C . PHE A 1 85 ? -0.998 10.713 -1.592 1.00 80.56 85 PHE A C 1
ATOM 647 O O . PHE A 1 85 ? 0.202 10.446 -1.651 1.00 80.56 85 PHE A O 1
ATOM 654 N N . SER A 1 86 ? -1.924 9.769 -1.377 1.00 70.88 86 SER A N 1
ATOM 655 C CA . SER A 1 86 ? -1.558 8.362 -1.211 1.00 70.88 86 SER A CA 1
ATOM 656 C C . SER A 1 86 ? -0.906 7.783 -2.467 1.00 70.88 86 SER A C 1
ATOM 658 O O . SER A 1 86 ? 0.096 7.091 -2.344 1.00 70.88 86 SER A O 1
ATOM 660 N N . MET A 1 87 ? -1.398 8.119 -3.667 1.00 74.62 87 MET A N 1
ATOM 661 C CA . MET A 1 87 ? -0.768 7.706 -4.925 1.00 74.62 87 MET A CA 1
ATOM 662 C C . MET A 1 87 ? 0.638 8.299 -5.086 1.00 74.62 87 MET A C 1
ATOM 664 O O . MET A 1 87 ? 1.542 7.592 -5.528 1.00 74.62 87 MET A O 1
ATOM 668 N N . GLY A 1 88 ? 0.840 9.559 -4.688 1.00 74.12 88 GLY A N 1
ATOM 669 C CA . GLY A 1 88 ? 2.147 10.221 -4.717 1.00 74.12 88 GLY A CA 1
ATOM 670 C C . GLY A 1 88 ? 3.180 9.525 -3.826 1.00 74.12 88 GLY A C 1
ATOM 671 O O . GLY A 1 88 ? 4.250 9.146 -4.301 1.00 74.12 88 GLY A O 1
ATOM 672 N N . ILE A 1 89 ? 2.830 9.266 -2.561 1.00 72.19 89 ILE A N 1
ATOM 673 C CA . ILE A 1 89 ? 3.704 8.531 -1.629 1.00 72.19 89 ILE A CA 1
ATOM 674 C C . ILE A 1 89 ? 3.947 7.101 -2.117 1.00 72.19 89 ILE A C 1
ATOM 676 O O . ILE A 1 89 ? 5.074 6.611 -2.058 1.00 72.19 89 ILE A O 1
ATOM 680 N N . SER A 1 90 ? 2.911 6.430 -2.628 1.00 67.94 90 SER A N 1
ATOM 681 C CA . SER A 1 90 ? 3.037 5.064 -3.132 1.00 67.94 90 SER A CA 1
ATOM 682 C C . SER A 1 90 ? 4.013 4.957 -4.300 1.00 67.94 90 SER A C 1
ATOM 684 O O . SER A 1 90 ? 4.763 3.989 -4.331 1.00 67.94 90 SER A O 1
ATOM 686 N N . ARG A 1 91 ? 4.082 5.928 -5.224 1.00 68.12 91 ARG A N 1
ATOM 687 C CA . ARG A 1 91 ? 5.104 5.902 -6.288 1.00 68.12 91 ARG A CA 1
ATOM 688 C C . ARG A 1 91 ? 6.522 6.050 -5.741 1.00 68.12 91 ARG A C 1
ATOM 690 O O . ARG A 1 91 ? 7.410 5.328 -6.183 1.00 68.12 91 ARG A O 1
ATOM 697 N N . ILE A 1 92 ? 6.733 6.924 -4.757 1.00 66.94 92 ILE A N 1
ATOM 698 C CA . ILE A 1 92 ? 8.054 7.110 -4.132 1.00 66.94 92 ILE A CA 1
ATOM 699 C C . ILE A 1 92 ? 8.498 5.832 -3.396 1.00 66.94 92 ILE A C 1
ATOM 701 O O . ILE A 1 92 ? 9.652 5.415 -3.510 1.00 66.94 92 ILE A O 1
ATOM 705 N N . ALA A 1 93 ? 7.572 5.165 -2.702 1.00 63.06 93 ALA A N 1
ATOM 706 C CA . ALA A 1 93 ? 7.838 3.900 -2.022 1.00 63.06 93 ALA A CA 1
ATOM 707 C C . ALA A 1 93 ? 8.010 2.716 -2.994 1.00 63.06 93 ALA A C 1
ATOM 709 O O . ALA A 1 93 ? 8.856 1.861 -2.763 1.00 63.06 93 ALA A O 1
ATOM 710 N N . ALA A 1 94 ? 7.239 2.655 -4.084 1.00 70.06 94 ALA A N 1
ATOM 711 C CA . ALA A 1 94 ? 7.252 1.523 -5.015 1.00 70.06 94 ALA A CA 1
ATOM 712 C C . ALA A 1 94 ? 8.450 1.532 -5.979 1.00 70.06 94 ALA A C 1
ATOM 714 O O . ALA A 1 94 ? 8.897 0.46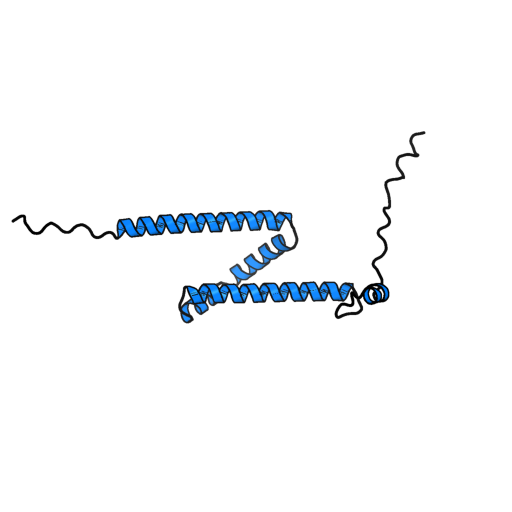8 -6.398 1.00 70.06 94 ALA A O 1
ATOM 715 N N . HIS A 1 95 ? 8.993 2.705 -6.325 1.00 68.44 95 HIS A N 1
ATOM 716 C CA . HIS A 1 95 ? 10.139 2.810 -7.236 1.00 68.44 95 HIS A CA 1
ATOM 717 C C . HIS A 1 95 ? 11.504 2.747 -6.532 1.00 68.44 95 HIS A C 1
ATOM 719 O O . HIS A 1 95 ? 12.533 2.806 -7.206 1.00 68.44 95 HIS A O 1
ATOM 725 N N . SER A 1 96 ? 11.551 2.614 -5.199 1.00 72.31 96 SER A N 1
ATOM 726 C CA . SER A 1 96 ? 12.821 2.512 -4.474 1.00 72.31 96 SER A CA 1
ATOM 727 C C . SER A 1 96 ? 12.746 1.618 -3.230 1.00 72.31 96 SER A C 1
ATOM 729 O O . SER A 1 96 ? 11.964 1.849 -2.312 1.00 72.31 96 SER A O 1
ATOM 731 N N . LEU A 1 97 ? 13.635 0.621 -3.165 1.00 76.38 97 LEU A N 1
ATOM 732 C CA . LEU A 1 97 ? 13.874 -0.203 -1.972 1.00 76.38 97 LEU A CA 1
ATOM 733 C C . LEU A 1 97 ? 14.150 0.626 -0.696 1.00 76.38 97 LEU A C 1
ATOM 735 O O . LEU A 1 97 ? 13.526 0.340 0.327 1.00 76.38 97 LEU A O 1
ATOM 739 N N . PRO A 1 98 ? 15.008 1.671 -0.712 1.00 77.69 98 PRO A N 1
ATOM 740 C CA . PRO A 1 98 ? 15.212 2.502 0.477 1.00 77.69 98 PRO A CA 1
ATOM 741 C C . PRO A 1 98 ? 13.965 3.315 0.860 1.00 77.69 98 PRO A C 1
ATOM 743 O O . PRO A 1 98 ? 13.654 3.421 2.045 1.00 77.69 98 PRO A O 1
ATOM 746 N N . GLY A 1 99 ? 13.204 3.834 -0.113 1.00 74.94 99 GLY A N 1
ATOM 747 C CA . GLY A 1 99 ? 11.957 4.558 0.156 1.00 74.94 99 GLY A CA 1
ATOM 748 C C . GLY A 1 99 ? 10.890 3.662 0.783 1.00 74.94 99 GLY A C 1
ATOM 749 O O . GLY A 1 99 ? 10.235 4.062 1.746 1.00 74.94 99 GLY A O 1
ATOM 750 N N . MET A 1 100 ? 10.767 2.421 0.304 1.00 82.31 100 MET A N 1
ATOM 751 C CA . MET A 1 100 ? 9.896 1.412 0.907 1.00 82.31 100 MET A CA 1
ATOM 752 C C . MET A 1 100 ? 10.291 1.105 2.354 1.00 82.31 100 MET A C 1
ATOM 754 O O . MET A 1 100 ? 9.410 1.002 3.202 1.00 82.31 100 MET A O 1
ATOM 758 N N . LEU A 1 101 ? 11.585 0.980 2.663 1.00 88.12 101 LEU A N 1
ATOM 759 C CA . LEU A 1 101 ? 12.040 0.712 4.031 1.00 88.12 101 LEU A CA 1
ATOM 760 C C . LEU A 1 101 ? 11.694 1.858 4.983 1.00 88.12 101 LEU A C 1
ATOM 762 O O . LEU A 1 101 ? 11.157 1.612 6.062 1.00 88.12 101 LEU A O 1
ATOM 766 N N . VAL A 1 102 ? 11.940 3.106 4.585 1.00 90.31 102 VAL A N 1
ATOM 767 C CA . VAL A 1 102 ? 11.618 4.281 5.410 1.00 90.31 102 VAL A CA 1
ATOM 768 C C . VAL A 1 102 ? 10.107 4.420 5.607 1.00 90.31 102 VAL A C 1
ATOM 770 O O . VAL A 1 102 ? 9.629 4.510 6.737 1.00 90.31 102 VAL A O 1
ATOM 773 N N . VAL A 1 103 ? 9.328 4.391 4.523 1.00 84.44 103 VAL A N 1
ATOM 774 C CA . VAL A 1 103 ? 7.866 4.542 4.601 1.00 84.44 103 VAL A CA 1
ATOM 775 C C . VAL A 1 103 ? 7.234 3.354 5.328 1.00 84.44 103 VAL A C 1
ATOM 777 O O . VAL A 1 103 ? 6.354 3.539 6.169 1.00 84.44 103 VAL A O 1
ATOM 780 N N . GLY A 1 104 ? 7.698 2.140 5.034 1.00 86.88 104 GLY A N 1
ATOM 781 C CA . GLY A 1 104 ? 7.223 0.901 5.638 1.00 86.88 104 GLY A CA 1
ATOM 782 C C . GLY A 1 104 ? 7.498 0.849 7.138 1.00 86.88 104 GLY A C 1
ATOM 783 O O . GLY A 1 104 ? 6.574 0.600 7.910 1.00 86.88 104 GLY A O 1
ATOM 784 N N . SER A 1 105 ? 8.727 1.157 7.567 1.00 88.81 105 SER A N 1
ATOM 785 C CA . SER A 1 105 ? 9.081 1.212 8.994 1.00 88.81 105 SER A CA 1
ATOM 786 C C . SER A 1 105 ? 8.326 2.316 9.737 1.00 88.81 105 SER A C 1
ATOM 788 O O . SER A 1 105 ? 7.784 2.060 10.813 1.00 88.81 105 SER A O 1
ATOM 790 N N . GLY A 1 106 ? 8.188 3.509 9.148 1.00 93.12 106 GLY A N 1
ATOM 791 C CA . GLY A 1 106 ? 7.418 4.605 9.739 1.00 93.12 106 GLY A CA 1
ATOM 792 C C . GLY A 1 106 ? 5.934 4.264 9.918 1.00 93.12 106 GLY A C 1
ATOM 793 O O . GLY A 1 106 ? 5.357 4.511 10.979 1.00 93.12 106 GLY A O 1
ATOM 794 N N . MET A 1 107 ? 5.312 3.636 8.913 1.00 90.31 107 MET A N 1
ATOM 795 C CA . MET A 1 107 ? 3.929 3.151 9.011 1.00 90.31 107 MET A CA 1
ATOM 796 C C . MET A 1 107 ? 3.779 2.035 10.045 1.00 90.31 107 MET A C 1
ATOM 798 O O . MET A 1 107 ? 2.861 2.096 10.862 1.00 90.31 107 MET A O 1
ATOM 802 N N . ALA A 1 108 ? 4.676 1.047 10.050 1.00 91.56 108 ALA A N 1
ATOM 803 C CA . ALA A 1 108 ? 4.646 -0.042 11.024 1.00 91.56 108 ALA A CA 1
ATOM 804 C C . ALA A 1 108 ? 4.767 0.488 12.462 1.00 91.56 108 ALA A C 1
ATOM 806 O O . ALA A 1 108 ? 3.952 0.144 13.323 1.00 91.56 108 ALA A O 1
ATOM 807 N N . GLY A 1 109 ? 5.710 1.405 12.699 1.00 95.75 109 GLY A N 1
ATOM 808 C CA . GLY A 1 109 ? 5.870 2.084 13.982 1.00 95.75 109 GLY A CA 1
ATOM 809 C C . GLY A 1 109 ? 4.614 2.857 14.393 1.00 95.75 109 GLY A C 1
ATOM 810 O O . GLY A 1 109 ? 4.154 2.735 15.530 1.00 95.75 109 GLY A O 1
ATOM 811 N N . LYS A 1 110 ? 3.994 3.592 13.458 1.00 91.94 110 LYS A N 1
ATOM 812 C CA . LYS A 1 110 ? 2.752 4.331 13.725 1.00 91.94 110 LYS A CA 1
ATOM 813 C C . LYS A 1 110 ? 1.594 3.411 14.113 1.00 91.94 110 LYS A C 1
ATOM 815 O O . LYS A 1 110 ? 0.903 3.695 15.087 1.00 91.94 110 LYS A O 1
ATOM 820 N N . ILE A 1 111 ? 1.410 2.294 13.409 1.00 92.31 111 ILE A N 1
ATOM 821 C CA . ILE A 1 111 ? 0.354 1.315 13.712 1.00 92.31 111 ILE A CA 1
ATOM 822 C C . ILE A 1 111 ? 0.526 0.751 15.129 1.00 92.31 111 ILE A C 1
ATOM 824 O O . ILE A 1 111 ? -0.443 0.663 15.887 1.00 92.31 111 ILE A O 1
ATOM 828 N N . MET A 1 112 ? 1.754 0.387 15.509 1.00 92.81 112 MET A N 1
ATOM 829 C CA . MET A 1 112 ? 2.046 -0.117 16.854 1.00 92.81 112 MET A CA 1
ATOM 830 C C . MET A 1 112 ? 1.761 0.932 17.932 1.00 92.81 112 MET A C 1
ATOM 832 O O . MET A 1 112 ? 1.139 0.616 18.951 1.00 92.81 112 MET A O 1
ATOM 836 N N . LEU A 1 113 ? 2.158 2.184 17.691 1.00 94.12 113 LEU A N 1
ATOM 837 C CA . LEU A 1 113 ? 1.917 3.291 18.611 1.00 94.12 113 LEU A CA 1
ATOM 838 C C . LEU A 1 113 ? 0.421 3.581 18.782 1.00 94.12 113 LEU A C 1
ATOM 840 O O . LEU A 1 113 ? -0.049 3.709 19.914 1.00 94.12 113 LEU A O 1
ATOM 844 N N . ASP A 1 114 ? -0.337 3.641 17.688 1.00 91.31 114 ASP A N 1
ATOM 845 C CA . ASP A 1 114 ? -1.783 3.874 17.725 1.00 91.31 114 ASP A CA 1
ATOM 846 C C . ASP A 1 114 ? -2.502 2.739 18.466 1.00 91.31 114 ASP A C 1
ATOM 848 O O . ASP A 1 114 ? -3.362 2.991 19.312 1.00 91.31 114 ASP A O 1
ATOM 852 N N . ARG A 1 115 ? -2.083 1.483 18.260 1.00 89.81 115 ARG A N 1
ATOM 853 C CA . ARG A 1 115 ? -2.615 0.331 19.004 1.00 89.81 115 ARG A CA 1
ATOM 854 C C . ARG A 1 115 ? -2.307 0.415 20.501 1.00 89.81 115 ARG A C 1
ATOM 856 O O . ARG A 1 115 ? -3.172 0.100 21.322 1.00 89.81 115 ARG A O 1
ATOM 863 N N . ALA A 1 116 ? -1.100 0.843 20.872 1.00 88.88 116 ALA A N 1
ATOM 864 C CA . ALA A 1 116 ? -0.720 1.038 22.270 1.00 88.88 116 ALA A CA 1
ATOM 865 C C . ALA A 1 116 ? -1.529 2.169 22.925 1.00 88.88 116 ALA A C 1
ATOM 867 O O . ALA A 1 116 ? -2.020 2.015 24.046 1.00 88.88 116 ALA A O 1
ATOM 868 N N . ARG A 1 117 ? -1.722 3.286 22.215 1.00 93.81 117 ARG A N 1
ATOM 869 C CA . ARG A 1 117 ? -2.529 4.424 22.675 1.00 93.81 117 ARG A CA 1
ATOM 870 C C . ARG A 1 117 ? -3.999 4.051 22.838 1.00 93.81 117 ARG A C 1
ATOM 872 O O . ARG A 1 117 ? -4.559 4.332 23.893 1.00 93.81 117 ARG A O 1
ATOM 879 N N . ALA A 1 118 ? -4.586 3.346 21.873 1.00 89.50 118 ALA A N 1
ATOM 880 C CA . ALA A 1 118 ? -5.971 2.882 21.945 1.00 89.50 118 ALA A CA 1
ATOM 881 C C . ALA A 1 118 ? -6.221 1.999 23.182 1.00 89.50 118 ALA A C 1
ATOM 883 O O . ALA A 1 118 ? -7.198 2.198 23.899 1.00 89.50 118 ALA A O 1
ATOM 884 N N . ARG A 1 119 ? -5.296 1.080 23.506 1.00 88.69 119 ARG A N 1
ATOM 885 C CA . ARG A 1 119 ? -5.380 0.258 24.731 1.00 88.69 119 ARG A CA 1
ATOM 886 C C . ARG A 1 119 ? -5.351 1.099 26.008 1.00 88.69 119 ARG A C 1
ATOM 888 O O . ARG A 1 119 ? -6.096 0.815 26.942 1.00 88.69 119 ARG A O 1
ATOM 895 N N . ARG A 1 120 ? -4.496 2.126 26.065 1.00 90.00 120 ARG A N 1
ATOM 896 C CA . ARG A 1 120 ? -4.412 3.035 27.223 1.00 90.00 120 ARG A CA 1
ATOM 897 C C . ARG A 1 120 ? -5.681 3.870 27.374 1.00 90.00 120 ARG A C 1
ATOM 899 O O . ARG A 1 120 ? -6.172 4.018 28.487 1.00 90.00 120 ARG A O 1
ATOM 906 N N . GLN A 1 121 ? -6.215 4.38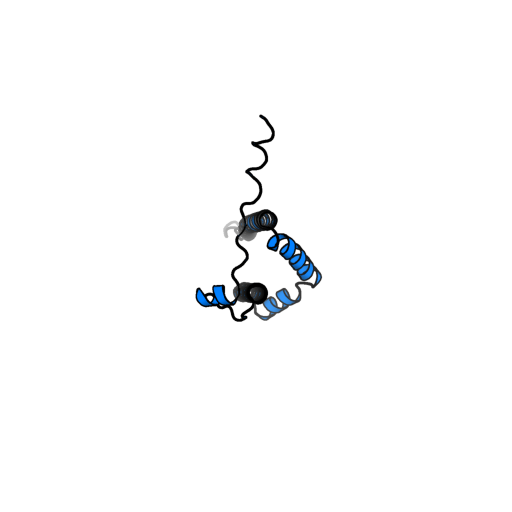3 26.268 1.00 91.69 121 GLN A N 1
ATOM 907 C CA . GLN A 1 121 ? -7.461 5.151 26.259 1.00 91.69 121 GLN A CA 1
ATOM 908 C C . GLN A 1 121 ? -8.649 4.298 26.708 1.00 91.69 121 GLN A C 1
ATOM 910 O O . GLN A 1 121 ? -9.394 4.735 27.574 1.00 91.69 121 GLN A O 1
ATOM 915 N N . ALA A 1 122 ? -8.769 3.060 26.218 1.00 87.62 122 ALA A N 1
ATOM 916 C CA . ALA A 1 122 ? -9.825 2.140 26.640 1.00 87.62 122 ALA A CA 1
ATOM 917 C C . ALA A 1 122 ? -9.786 1.848 28.152 1.00 87.62 122 ALA A C 1
ATOM 919 O O . ALA A 1 122 ? -10.819 1.870 28.811 1.00 87.62 122 ALA A O 1
ATOM 920 N N . ARG A 1 123 ? -8.591 1.643 28.728 1.00 86.50 123 ARG A N 1
ATOM 921 C CA . ARG A 1 123 ? -8.431 1.447 30.182 1.00 86.50 123 ARG A CA 1
ATOM 922 C C . ARG A 1 123 ? -8.822 2.684 30.988 1.00 86.50 123 ARG A C 1
ATOM 924 O O . ARG A 1 123 ? -9.474 2.556 32.014 1.00 86.50 123 ARG A O 1
ATOM 931 N N . ARG A 1 124 ? -8.435 3.876 30.523 1.00 87.25 124 ARG A N 1
ATOM 932 C CA . ARG A 1 124 ? -8.820 5.142 31.166 1.00 87.25 124 ARG A CA 1
ATOM 933 C C . ARG A 1 124 ? -10.327 5.367 31.111 1.00 87.25 124 ARG A C 1
ATOM 935 O O . ARG A 1 124 ? -10.900 5.732 32.124 1.00 87.25 124 ARG A O 1
ATOM 942 N N . ALA A 1 125 ? -10.947 5.090 29.966 1.00 85.50 125 ALA A N 1
ATOM 943 C CA . ALA A 1 125 ? -12.393 5.184 29.802 1.00 85.50 125 ALA A CA 1
ATOM 944 C C . ALA A 1 125 ? -13.140 4.219 30.738 1.00 85.50 125 ALA A C 1
ATOM 946 O O . ALA A 1 125 ? -14.144 4.601 31.330 1.00 85.50 125 ALA A O 1
ATOM 947 N N . ALA A 1 126 ? -12.628 2.997 30.923 1.00 81.88 126 ALA A N 1
ATOM 948 C CA . ALA A 1 126 ? -13.187 2.029 31.870 1.00 81.88 126 ALA A CA 1
ATOM 949 C C . ALA A 1 126 ? -13.080 2.501 33.333 1.00 81.88 126 ALA A C 1
ATOM 951 O O . ALA A 1 126 ? -14.018 2.337 34.100 1.00 81.88 126 ALA A O 1
ATOM 952 N N . LEU A 1 127 ? -11.967 3.139 33.712 1.00 81.12 127 LEU A N 1
ATOM 953 C CA . LEU A 1 127 ? -11.781 3.702 35.057 1.00 81.12 127 LEU A CA 1
ATOM 954 C C . LEU A 1 127 ? -12.686 4.915 35.320 1.00 81.12 127 LEU A C 1
ATOM 956 O O . LEU A 1 127 ? -13.168 5.077 36.432 1.00 81.12 127 LEU A O 1
ATOM 960 N N . SER A 1 128 ? -12.939 5.752 34.310 1.00 77.19 128 SER A N 1
ATOM 961 C CA . SER A 1 128 ? -13.838 6.909 34.429 1.00 77.19 128 SER A CA 1
ATOM 962 C C . SER A 1 128 ? -15.326 6.558 34.327 1.00 77.19 128 SER A C 1
ATOM 964 O O . SER A 1 128 ? -16.161 7.422 34.559 1.00 77.19 128 SER A O 1
ATOM 966 N N . SER A 1 129 ? -15.660 5.329 33.924 1.00 68.94 129 SER A N 1
ATOM 967 C CA . SER A 1 129 ? -17.039 4.819 33.837 1.00 68.94 129 SER A CA 1
ATOM 968 C C . SER A 1 129 ? -17.356 3.776 34.910 1.00 68.94 129 SER A C 1
ATOM 970 O O . SER A 1 129 ? -18.445 3.207 34.901 1.00 68.94 129 SER A O 1
ATOM 972 N N . ALA A 1 130 ? -16.429 3.538 35.846 1.00 64.12 130 ALA A N 1
ATOM 973 C CA . ALA A 1 130 ? -16.715 2.757 37.036 1.00 64.12 130 ALA A CA 1
ATOM 974 C C . ALA A 1 130 ? -17.813 3.482 37.839 1.00 64.12 130 ALA A C 1
ATOM 976 O O . ALA A 1 130 ? -17.649 4.672 38.122 1.00 64.12 130 ALA A O 1
ATOM 977 N N . PRO A 1 131 ? -18.934 2.815 38.168 1.00 63.09 131 PRO A N 1
ATOM 978 C CA . PRO A 1 131 ? -19.993 3.438 38.943 1.00 63.09 131 PRO A CA 1
ATOM 979 C C . PRO A 1 131 ? -19.425 3.863 40.296 1.00 63.09 131 PRO A C 1
ATOM 981 O O . PRO A 1 131 ? -18.753 3.079 40.971 1.00 63.09 131 PRO A O 1
ATOM 984 N N . THR A 1 132 ? -19.667 5.119 40.670 1.00 64.25 132 THR A N 1
ATOM 985 C CA . THR A 1 132 ? -19.436 5.616 42.026 1.00 64.25 132 THR A CA 1
ATOM 986 C C . THR A 1 132 ? -20.126 4.642 42.984 1.00 64.25 132 THR A C 1
ATOM 988 O O . THR A 1 132 ? -21.303 4.356 42.752 1.00 64.25 132 THR A O 1
ATOM 991 N N . PRO A 1 133 ? -19.448 4.087 44.007 1.00 63.31 133 PRO A N 1
ATOM 992 C CA . PRO A 1 133 ? -20.139 3.307 45.021 1.00 63.31 133 PRO A CA 1
ATOM 993 C C . PRO A 1 133 ? -21.142 4.246 45.690 1.00 63.31 133 PRO A C 1
ATOM 995 O O . PRO A 1 133 ? -20.759 5.184 46.392 1.00 63.31 133 PRO A O 1
ATOM 998 N N . ASP A 1 134 ? -22.414 4.050 45.354 1.00 66.62 134 ASP A N 1
ATOM 999 C CA . ASP A 1 134 ? -23.527 4.742 45.979 1.00 66.62 134 ASP A CA 1
ATOM 1000 C C . ASP A 1 134 ? -23.483 4.460 47.483 1.00 66.62 134 ASP A C 1
ATOM 1002 O O . ASP A 1 134 ? -23.024 3.397 47.920 1.00 66.62 134 ASP A O 1
ATOM 1006 N N . LYS A 1 135 ? -23.879 5.457 48.271 1.00 61.66 135 LYS A N 1
ATOM 1007 C CA . LYS A 1 135 ? -23.792 5.428 49.731 1.00 61.66 135 LYS A CA 1
ATOM 1008 C C . LYS A 1 135 ? -24.438 4.144 50.256 1.00 61.66 135 LYS A C 1
ATOM 1010 O O . LYS A 1 135 ? -25.550 3.800 49.863 1.00 61.66 135 LYS A O 1
ATOM 1015 N N . LEU A 1 136 ? -23.729 3.444 51.145 1.00 62.06 136 LEU A N 1
ATOM 1016 C CA . LEU A 1 136 ? -24.246 2.255 51.818 1.00 62.06 136 LEU A CA 1
ATOM 1017 C C . LEU A 1 136 ? -25.599 2.592 52.477 1.00 62.06 136 LEU A C 1
ATOM 1019 O O . LEU A 1 136 ? -25.682 3.599 53.187 1.00 62.06 136 LEU A O 1
ATOM 1023 N N . PRO A 1 137 ? -26.653 1.784 52.260 1.00 56.09 137 PRO A N 1
ATOM 1024 C CA . PRO A 1 137 ? -27.935 1.993 52.915 1.00 56.09 137 PRO A CA 1
ATOM 1025 C C . PRO A 1 137 ? -27.775 1.654 54.400 1.00 56.09 137 PRO A C 1
ATOM 1027 O O . PRO A 1 137 ? -27.716 0.479 54.760 1.00 56.09 137 PRO A O 1
ATOM 1030 N N . GLY A 1 138 ? -27.652 2.668 55.259 1.00 57.25 138 GLY A N 1
ATOM 1031 C CA . GLY A 1 138 ? -27.543 2.420 56.699 1.00 57.25 138 GLY A CA 1
ATOM 1032 C C . GLY A 1 138 ? -27.174 3.576 57.626 1.00 57.25 138 GLY A C 1
ATOM 1033 O O . GLY A 1 138 ? -27.067 3.317 58.817 1.00 57.25 138 GLY A O 1
ATOM 1034 N N . GLU A 1 139 ? -26.995 4.816 57.156 1.00 53.28 139 GLU A N 1
ATOM 1035 C CA . GLU A 1 139 ? -26.768 5.957 58.061 1.00 53.28 139 GLU A CA 1
ATOM 1036 C C . GLU A 1 139 ? -27.873 7.006 57.911 1.00 53.28 139 GLU A C 1
ATOM 1038 O O . GLU A 1 139 ? -27.805 7.897 57.061 1.00 53.28 139 GLU A O 1
ATOM 1043 N N . SER A 1 140 ? -28.904 6.860 58.743 1.00 59.91 140 SER A N 1
ATOM 1044 C CA . SER A 1 140 ? -29.823 7.923 59.162 1.00 59.91 140 SER A CA 1
ATOM 1045 C C . SER A 1 140 ? -30.512 7.515 60.454 1.00 59.91 140 SER A C 1
ATOM 1047 O O . SER A 1 140 ? -31.150 6.437 60.423 1.00 59.91 140 SER A O 1
#

Organism: NCBI:txid1219035

pLDDT: mean 75.7, std 12.15, range [48.12, 95.75]

Foldseek 3Di:
DPPPPPPPPPDPPPDPPDQLVRCVVVVNNAPDSDPVVSVVVVVVVVVVVVVVVVVVVLLVVCVVPHPPVVSVVVVVPCDPVNVVVVVVLCVQLVVDPVSVVVVVVVVVVVVVVVVVVVVVVVVVVVVVPDDDPDDDPDDD

Sequence (140 aa):
MVKAVRKSLIRKRRKPPPTARQAAKKGIAGPSTDPATNLLLTDIVLRGATVMARMAIEQALLNQRYDPKTAKTIVAKRGLGKRLFSMGISRIAAHSLPGMLVVGSGMAGKIMLDRARARRQARRAALSSAPTPDKLPGES